Protein AF-A0A0D6LP36-F1 (afdb_monomer_lite)

Organism: NCBI:txid53326

InterPro domains:
  IPR001534 Transthyretin-like [PF01060] (9-62)
  IPR001534 Transthyretin-like [PTHR21700] (2-53)
  IPR038479 Transthyretin-like superfamily [G3DSA:2.60.40.3330] (2-68)

Sequence (97 aa):
MRQQAVAVTGRLMCGNRPAAGVKVKLWDEDDGPDPDDVLDEGFTDENGAFHLKPGQRKVKFYIPDSYISSGGIARRVFDIGVLNLETIFPKEERDLL

Secondary structure (DSSP, 8-state):
-------EEEE-EETTEE-TT-EEEEE----SSS---EEEEEE--TTSEEEE--SEEE---PPPGGG--SSSS-SS--------TTSPPTT-EEE--

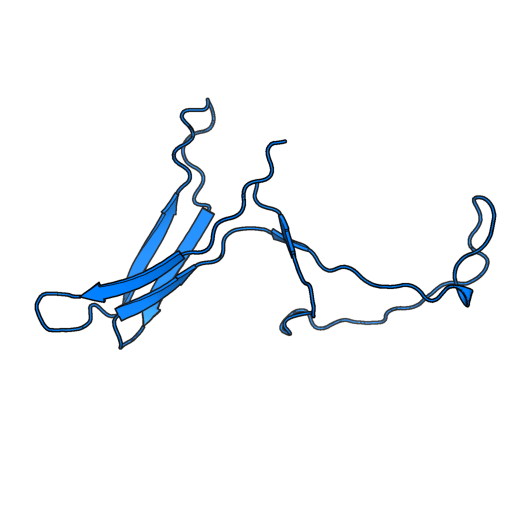pLDDT: mean 83.19, std 13.58, range [43.84, 97.56]

Structure (mmCIF, N/CA/C/O backbone):
data_AF-A0A0D6LP36-F1
#
_entry.id   AF-A0A0D6LP36-F1
#
loop_
_atom_site.group_PDB
_atom_site.id
_atom_site.type_symbol
_atom_site.label_atom_id
_atom_site.label_alt_id
_atom_site.label_comp_id
_atom_site.label_asym_id
_atom_site.label_entity_id
_atom_site.label_seq_id
_atom_site.pdbx_PDB_ins_code
_atom_site.Cartn_x
_atom_site.Cartn_y
_atom_site.Cartn_z
_atom_site.occupancy
_atom_site.B_iso_or_equiv
_atom_site.auth_seq_id
_atom_site.auth_comp_id
_atom_site.auth_asym_id
_atom_site.auth_atom_id
_atom_site.pdbx_PDB_model_num
ATOM 1 N N . MET A 1 1 ? 14.082 13.035 -0.014 1.00 43.84 1 MET A N 1
ATOM 2 C CA . MET A 1 1 ? 12.866 12.294 0.375 1.00 43.84 1 MET A CA 1
ATOM 3 C C . MET A 1 1 ? 13.283 11.178 1.310 1.00 43.84 1 MET A C 1
ATOM 5 O O . MET A 1 1 ? 14.202 10.437 0.968 1.00 43.84 1 MET A O 1
ATOM 9 N N . ARG A 1 2 ? 12.693 11.131 2.504 1.00 51.75 2 ARG A N 1
ATOM 10 C CA . ARG A 1 2 ? 12.936 10.114 3.531 1.00 51.75 2 ARG A CA 1
ATOM 11 C C . ARG A 1 2 ? 11.935 8.990 3.268 1.00 51.75 2 ARG A C 1
ATOM 13 O O . ARG A 1 2 ? 10.747 9.211 3.394 1.00 51.75 2 ARG A O 1
ATOM 20 N N . GLN A 1 3 ? 12.405 7.826 2.832 1.00 50.91 3 GLN A N 1
ATOM 21 C CA . GLN A 1 3 ? 11.528 6.670 2.627 1.00 50.91 3 GLN A CA 1
ATOM 22 C C . GLN A 1 3 ? 11.175 6.083 3.996 1.00 50.91 3 GLN A C 1
ATOM 24 O O . GLN A 1 3 ? 12.079 5.669 4.725 1.00 50.91 3 GLN A O 1
ATOM 29 N N . GLN A 1 4 ? 9.892 6.064 4.353 1.00 54.78 4 GLN A N 1
ATOM 30 C CA . GLN A 1 4 ? 9.396 5.403 5.565 1.00 54.78 4 GLN A CA 1
ATOM 31 C C . GLN A 1 4 ? 8.672 4.097 5.182 1.00 54.78 4 GLN A C 1
ATOM 33 O O . GLN A 1 4 ? 8.356 3.900 4.017 1.00 54.78 4 GLN A O 1
ATOM 38 N N . ALA A 1 5 ? 8.506 3.143 6.104 1.00 60.72 5 ALA A N 1
ATOM 39 C CA . ALA A 1 5 ? 7.850 1.842 5.878 1.00 60.72 5 ALA A CA 1
ATOM 40 C C . ALA A 1 5 ? 7.169 1.355 7.156 1.00 60.72 5 ALA A C 1
ATOM 42 O O . ALA A 1 5 ? 7.861 0.992 8.104 1.00 60.72 5 ALA A O 1
ATOM 43 N N . VAL A 1 6 ? 5.828 1.324 7.186 1.00 71.12 6 VAL A N 1
ATOM 44 C CA . VAL A 1 6 ? 5.057 0.889 8.365 1.00 71.12 6 VAL A CA 1
ATOM 45 C C . VAL A 1 6 ? 3.923 -0.049 7.949 1.00 71.12 6 VAL A C 1
ATOM 47 O O . VAL A 1 6 ? 3.283 0.140 6.919 1.00 71.12 6 VAL A O 1
ATOM 50 N N . ALA A 1 7 ? 3.672 -1.080 8.750 1.00 79.50 7 ALA A N 1
ATOM 51 C CA . ALA A 1 7 ? 2.470 -1.902 8.677 1.00 79.50 7 ALA A CA 1
ATOM 52 C C . ALA A 1 7 ? 1.966 -2.125 10.101 1.00 79.50 7 ALA A C 1
ATOM 54 O O . ALA A 1 7 ? 2.760 -2.437 10.990 1.00 79.50 7 ALA A O 1
ATOM 55 N N . VAL A 1 8 ? 0.659 -1.977 10.315 1.00 87.44 8 VAL A N 1
ATOM 56 C CA . VAL A 1 8 ? 0.057 -2.107 11.645 1.00 87.44 8 VAL A CA 1
ATOM 57 C C . VAL A 1 8 ? -1.067 -3.124 11.591 1.00 87.44 8 VAL A C 1
ATOM 59 O O . VAL A 1 8 ? -1.998 -3.010 10.794 1.00 87.44 8 VAL A O 1
ATOM 62 N N . THR A 1 9 ? -0.981 -4.115 12.470 1.00 92.12 9 THR A N 1
ATOM 63 C CA . THR A 1 9 ? -2.079 -5.029 12.760 1.00 92.12 9 THR A CA 1
ATOM 64 C C . THR A 1 9 ? -2.382 -4.989 14.245 1.00 92.12 9 THR A C 1
ATOM 66 O O . THR A 1 9 ? -1.494 -4.779 15.074 1.00 92.12 9 THR A O 1
ATOM 69 N N . GLY A 1 10 ? -3.643 -5.178 14.590 1.00 93.94 10 GLY A N 1
ATOM 70 C CA . GLY A 1 10 ? -4.072 -5.215 15.973 1.00 93.94 10 GLY A CA 1
ATOM 71 C C . GLY A 1 10 ? -5.498 -5.705 16.086 1.00 93.94 10 GLY A C 1
ATOM 72 O O . GLY A 1 10 ? -6.156 -5.998 15.089 1.00 93.94 10 GLY A O 1
ATOM 73 N N . ARG A 1 11 ? -5.966 -5.790 17.327 1.00 95.88 11 ARG A N 1
ATOM 74 C CA . ARG A 1 11 ? -7.331 -6.176 17.659 1.00 95.88 11 ARG A CA 1
ATOM 75 C C . ARG A 1 11 ? -7.887 -5.207 18.689 1.00 95.88 11 ARG A C 1
ATOM 77 O O . ARG A 1 11 ? -7.317 -5.079 19.770 1.00 95.88 11 ARG A O 1
ATOM 84 N N . LEU A 1 12 ? -8.989 -4.540 18.369 1.00 95.75 12 LEU A N 1
ATOM 85 C CA . LEU A 1 12 ? -9.692 -3.662 19.295 1.00 95.75 12 LEU A CA 1
ATOM 86 C C . LEU A 1 12 ? -10.764 -4.444 20.055 1.00 95.75 12 LEU A C 1
ATOM 88 O O . LEU A 1 12 ? -11.524 -5.225 19.481 1.00 95.75 12 LEU A O 1
ATOM 92 N N . MET A 1 13 ? -10.822 -4.213 21.364 1.00 97.12 13 MET A N 1
ATOM 93 C CA . MET A 1 13 ? -11.761 -4.851 22.283 1.00 97.12 13 MET A CA 1
ATOM 94 C C . MET A 1 13 ? -12.554 -3.778 23.035 1.00 97.12 13 MET A C 1
ATOM 96 O O . MET A 1 13 ? -12.007 -2.748 23.422 1.00 97.12 13 MET A O 1
ATOM 100 N N . CYS A 1 14 ? -13.836 -4.035 23.277 1.00 95.69 14 CYS A N 1
ATOM 101 C CA . CYS A 1 14 ? -14.702 -3.265 24.162 1.00 95.69 14 CYS A CA 1
ATOM 102 C C . CYS A 1 14 ? -15.084 -4.159 25.351 1.00 95.69 14 CYS A C 1
ATOM 104 O O . CYS A 1 14 ? -15.962 -5.025 25.257 1.00 95.69 14 CYS A O 1
ATOM 106 N N . GLY A 1 15 ? -14.355 -4.015 26.461 1.00 95.06 15 GLY A N 1
ATOM 107 C CA . GLY A 1 15 ? -14.401 -4.982 27.559 1.00 95.06 15 GLY A CA 1
ATOM 108 C C . GLY A 1 15 ? -13.999 -6.378 27.071 1.00 95.06 15 GLY A C 1
ATOM 109 O O . GLY A 1 15 ? -12.955 -6.546 26.448 1.00 95.06 15 GLY A O 1
ATOM 110 N N . ASN A 1 16 ? -14.860 -7.372 27.301 1.00 95.31 16 ASN A N 1
ATOM 111 C CA . ASN A 1 16 ? -14.618 -8.760 26.885 1.00 95.31 16 ASN A CA 1
ATOM 112 C C . ASN A 1 16 ? -15.147 -9.096 25.478 1.00 95.31 16 ASN 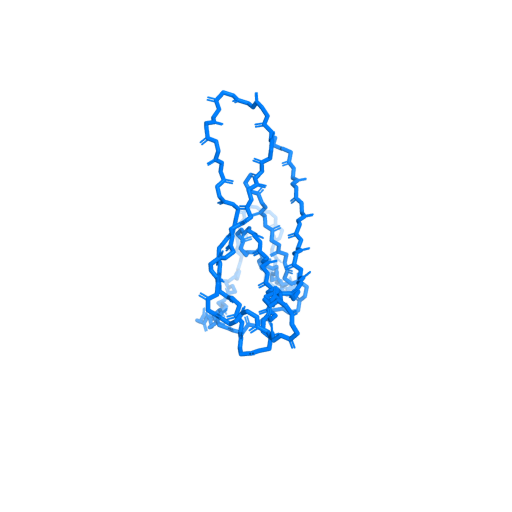A C 1
ATOM 114 O O . ASN A 1 16 ? -15.172 -10.267 25.105 1.00 95.31 16 ASN A O 1
ATOM 118 N N . ARG A 1 17 ? -15.611 -8.109 24.700 1.00 96.38 17 ARG A N 1
ATOM 119 C CA . ARG A 1 17 ? -16.136 -8.327 23.343 1.00 96.38 17 ARG A CA 1
ATOM 120 C C . ARG A 1 17 ? -15.252 -7.648 22.300 1.00 96.38 17 ARG A C 1
ATOM 122 O O . ARG A 1 17 ? -14.756 -6.556 22.568 1.00 96.38 17 ARG A O 1
ATOM 129 N N . PRO A 1 18 ? -15.075 -8.240 21.112 1.00 97.56 18 PRO A N 1
ATOM 130 C CA . PRO A 1 18 ? -14.436 -7.551 20.002 1.00 97.56 18 PRO A CA 1
ATOM 131 C C . PRO A 1 18 ? -15.158 -6.262 19.622 1.00 97.56 18 PRO A C 1
ATOM 133 O O . PRO A 1 18 ? -16.387 -6.231 19.551 1.00 97.56 18 PRO A O 1
ATOM 136 N N . ALA A 1 19 ? -14.394 -5.201 19.379 1.00 97.06 19 ALA A N 1
ATOM 137 C CA . ALA A 1 19 ? -14.930 -3.934 18.911 1.00 97.06 19 ALA A CA 1
ATOM 138 C C . ALA A 1 19 ? -14.939 -3.935 17.380 1.00 97.06 19 ALA A C 1
ATOM 140 O O . ALA A 1 19 ? -13.969 -3.522 16.747 1.00 97.06 19 ALA A O 1
ATOM 141 N N . ALA A 1 20 ? -16.021 -4.449 16.799 1.00 96.38 20 ALA A N 1
ATOM 142 C CA . ALA A 1 20 ? -16.220 -4.507 15.354 1.00 96.38 20 ALA A CA 1
ATOM 143 C C . ALA A 1 20 ? -16.691 -3.161 14.782 1.00 96.38 20 ALA A C 1
ATOM 145 O O . ALA A 1 20 ? -17.422 -2.423 15.446 1.00 96.38 20 ALA A O 1
ATOM 146 N N . GLY A 1 21 ? -16.298 -2.853 13.543 1.00 93.19 21 GLY A N 1
ATOM 147 C CA . GLY A 1 21 ? -16.733 -1.647 12.831 1.00 93.19 21 GLY A CA 1
ATOM 148 C C . GLY A 1 21 ? -16.141 -0.338 13.364 1.00 93.19 21 GLY A C 1
ATOM 149 O O . GLY A 1 21 ? -16.664 0.738 13.075 1.00 93.19 21 GLY A O 1
ATOM 150 N N . VAL A 1 22 ? -15.058 -0.402 14.139 1.00 96.00 22 VAL A N 1
ATOM 151 C CA . VAL A 1 22 ? -14.354 0.784 14.642 1.00 96.00 22 VAL A CA 1
ATOM 152 C C . VAL A 1 22 ? -13.436 1.321 13.552 1.00 96.00 22 VAL A C 1
ATOM 154 O O . VAL A 1 22 ? -12.637 0.567 13.000 1.00 96.00 22 VAL A O 1
ATOM 157 N N . LYS A 1 23 ? -13.523 2.626 13.259 1.00 93.75 23 LYS A N 1
ATOM 158 C CA . LYS A 1 23 ? -12.620 3.292 12.312 1.00 93.75 23 LYS A CA 1
ATOM 159 C C . LYS A 1 23 ? -11.225 3.439 12.926 1.00 93.75 23 LYS A C 1
ATOM 161 O O . LYS A 1 23 ? -11.079 4.046 13.984 1.00 93.75 23 LYS A O 1
ATOM 166 N N . VAL A 1 24 ? -10.212 2.926 12.237 1.00 93.12 24 VAL A N 1
ATOM 167 C CA . VAL A 1 24 ? -8.792 3.049 12.582 1.00 93.12 24 VAL A CA 1
ATOM 168 C C . VAL A 1 24 ? -8.117 3.907 11.519 1.00 93.12 24 VAL A C 1
ATOM 170 O O . VAL A 1 24 ? -8.322 3.687 10.328 1.00 93.12 24 VAL A O 1
ATOM 173 N N . LYS A 1 25 ? -7.327 4.889 11.951 1.00 88.81 25 LYS A N 1
ATOM 174 C CA . LYS A 1 25 ? -6.504 5.734 11.084 1.00 88.81 25 LYS A CA 1
ATOM 175 C C . LYS A 1 25 ? -5.060 5.671 11.553 1.00 88.81 25 LYS A C 1
ATOM 177 O O . LYS A 1 25 ? -4.814 5.748 12.756 1.00 88.81 25 LYS A O 1
ATOM 182 N N . LEU A 1 26 ? -4.141 5.540 10.610 1.00 85.19 26 LEU A N 1
ATOM 183 C CA . LEU A 1 26 ? -2.710 5.638 10.841 1.00 85.19 26 LEU A CA 1
ATOM 184 C C . LEU A 1 26 ? -2.253 7.046 10.458 1.00 85.19 26 LEU A C 1
ATOM 186 O O . LEU A 1 26 ? -2.589 7.516 9.374 1.00 85.19 26 LEU A O 1
ATOM 190 N N . TRP A 1 27 ? -1.513 7.695 11.348 1.00 81.81 27 TRP A N 1
ATOM 191 C CA . TRP A 1 27 ? -1.015 9.061 11.189 1.00 81.81 27 TRP A CA 1
ATOM 192 C C . TRP A 1 27 ? 0.506 9.050 11.321 1.00 81.81 27 TRP A C 1
ATOM 194 O O . TRP A 1 27 ? 1.029 8.261 12.115 1.00 81.81 27 TRP A O 1
ATOM 204 N N . ASP A 1 28 ? 1.191 9.884 10.541 1.00 74.81 28 ASP A N 1
ATOM 205 C CA . ASP A 1 28 ? 2.592 10.231 10.795 1.00 74.81 28 ASP A CA 1
ATOM 206 C C . ASP A 1 28 ? 2.650 11.351 11.850 1.00 74.81 28 ASP A C 1
ATOM 208 O O . ASP A 1 28 ? 1.808 12.245 11.837 1.00 74.81 28 ASP A O 1
ATOM 212 N N . GLU A 1 29 ? 3.598 11.276 12.786 1.00 69.38 29 GLU A N 1
ATOM 213 C CA . GLU A 1 29 ? 3.766 12.237 13.895 1.00 69.38 29 GLU A CA 1
ATOM 214 C C . GLU A 1 29 ? 4.864 13.280 13.588 1.00 69.38 29 GLU A C 1
ATOM 216 O O . GLU A 1 29 ? 5.243 14.053 14.461 1.00 69.38 29 GLU A O 1
ATOM 221 N N . ASP A 1 30 ? 5.429 13.304 12.372 1.00 66.00 30 ASP A N 1
ATOM 222 C CA . ASP A 1 30 ? 6.478 14.265 12.003 1.00 66.00 30 ASP A CA 1
ATOM 223 C C . ASP A 1 30 ? 5.967 15.733 12.153 1.00 66.00 30 ASP A C 1
ATOM 225 O O . ASP A 1 30 ? 5.106 16.188 11.404 1.00 66.00 30 ASP A O 1
ATOM 229 N N . ASP A 1 31 ? 6.551 16.501 13.092 1.00 57.16 31 ASP A N 1
ATOM 230 C CA . ASP A 1 31 ? 6.253 17.920 13.426 1.00 57.16 31 ASP A CA 1
ATOM 231 C C . ASP A 1 31 ? 6.658 18.943 12.317 1.00 57.16 31 ASP A C 1
ATOM 233 O O . ASP A 1 31 ? 7.169 20.039 12.586 1.00 57.16 31 ASP A O 1
ATOM 237 N N . GLY A 1 32 ? 6.528 18.576 11.040 1.00 62.66 32 GLY A N 1
ATOM 238 C CA . GLY A 1 32 ? 6.865 19.410 9.883 1.00 62.66 32 GLY A CA 1
ATOM 239 C C . GLY A 1 32 ? 5.841 20.524 9.590 1.00 62.66 32 GLY A C 1
ATOM 240 O O . GLY A 1 32 ? 4.780 20.588 10.200 1.00 62.66 32 GLY A O 1
ATOM 241 N N . PRO A 1 33 ? 6.130 21.438 8.640 1.00 57.06 33 PRO A N 1
ATOM 242 C CA . PRO A 1 33 ? 5.213 22.521 8.261 1.00 57.06 33 PRO A CA 1
ATOM 243 C C . PRO A 1 33 ? 3.961 22.056 7.493 1.00 57.06 33 PRO A C 1
ATOM 245 O O . PRO A 1 33 ? 3.081 22.885 7.249 1.00 57.06 33 PRO A O 1
ATOM 248 N N . ASP A 1 34 ? 3.890 20.780 7.100 1.00 57.12 34 ASP A N 1
ATOM 249 C CA . ASP A 1 34 ? 2.706 20.169 6.495 1.00 57.12 34 ASP A CA 1
ATOM 250 C C . ASP A 1 34 ? 1.820 19.560 7.600 1.00 57.12 34 ASP A C 1
ATOM 252 O O . ASP A 1 34 ? 2.298 18.733 8.374 1.00 57.12 34 ASP A O 1
ATOM 256 N N . PRO A 1 35 ? 0.548 19.979 7.722 1.00 51.91 35 PRO A N 1
ATOM 257 C CA . PRO A 1 35 ? -0.350 19.473 8.748 1.00 51.91 35 PRO A CA 1
ATOM 258 C C . PRO A 1 35 ? -0.855 18.064 8.397 1.00 51.91 35 PRO A C 1
ATOM 260 O O . PRO A 1 35 ? -1.667 17.906 7.490 1.00 51.91 35 PRO A O 1
ATOM 263 N N . ASP A 1 36 ? -0.414 17.085 9.185 1.00 56.53 36 ASP A N 1
ATOM 264 C CA . ASP A 1 36 ? -1.024 15.773 9.436 1.00 56.53 36 ASP A CA 1
ATOM 265 C C . ASP A 1 36 ? -1.427 14.926 8.202 1.00 56.53 36 ASP A C 1
ATOM 267 O O . ASP A 1 36 ? -2.588 14.915 7.774 1.00 56.53 36 ASP A O 1
ATOM 271 N N . ASP A 1 37 ? -0.507 14.090 7.707 1.00 70.19 37 ASP A N 1
ATOM 272 C CA . ASP A 1 37 ? -0.793 13.115 6.647 1.00 70.19 37 ASP A CA 1
ATOM 273 C C . ASP A 1 37 ? -1.380 11.807 7.215 1.00 70.19 37 ASP A C 1
ATOM 275 O O . ASP A 1 37 ? -0.708 10.997 7.864 1.00 70.19 37 ASP A O 1
ATOM 279 N N . VAL A 1 38 ? -2.666 11.556 6.942 1.00 73.62 38 VAL A N 1
ATOM 280 C CA . VAL A 1 38 ? -3.258 10.221 7.137 1.00 73.62 38 VAL A CA 1
ATOM 281 C C . VAL A 1 38 ? -2.551 9.240 6.203 1.00 73.62 38 VAL A C 1
ATOM 283 O O . VAL A 1 38 ? -2.698 9.313 4.985 1.00 73.62 38 VAL A O 1
ATOM 286 N N . LEU A 1 39 ? -1.838 8.278 6.783 1.00 76.94 39 LEU A N 1
ATOM 287 C CA . LEU A 1 39 ? -1.072 7.271 6.056 1.00 76.94 39 LEU A CA 1
ATOM 288 C C . LEU A 1 39 ? -1.968 6.152 5.496 1.00 76.94 39 LEU A C 1
ATOM 290 O O . LEU A 1 39 ? -1.758 5.683 4.377 1.00 76.94 39 LEU A O 1
ATOM 294 N N . ASP A 1 40 ? -2.946 5.693 6.283 1.00 83.25 40 ASP A N 1
ATOM 295 C CA . ASP A 1 40 ? -3.933 4.676 5.888 1.00 83.25 40 ASP A CA 1
ATOM 296 C C . ASP A 1 40 ? -5.161 4.731 6.812 1.00 83.25 40 ASP A C 1
ATOM 298 O O . ASP A 1 40 ? -5.072 5.169 7.964 1.00 83.25 40 ASP A O 1
ATOM 302 N N . GLU A 1 41 ? -6.310 4.248 6.345 1.00 87.19 41 GLU A N 1
ATOM 303 C CA . GLU A 1 41 ? -7.513 4.110 7.164 1.00 87.19 41 GLU A CA 1
ATOM 304 C C . GLU A 1 41 ? -8.299 2.838 6.846 1.00 87.19 41 GLU A C 1
ATOM 306 O O . GLU A 1 41 ? -8.334 2.350 5.721 1.00 87.19 41 GLU A O 1
ATOM 311 N N . GLY A 1 42 ? -8.983 2.302 7.851 1.00 89.38 42 GLY A N 1
ATOM 312 C CA . GLY A 1 42 ? -9.827 1.126 7.687 1.00 89.38 42 GLY A CA 1
ATOM 313 C C . GLY A 1 42 ? -10.749 0.912 8.873 1.00 89.38 42 GLY A C 1
ATOM 314 O O . GLY A 1 42 ? -10.849 1.752 9.767 1.00 89.38 42 GLY A O 1
ATOM 315 N N . PHE A 1 43 ? -11.440 -0.222 8.876 1.00 94.31 43 PHE A N 1
ATOM 316 C CA . PHE A 1 43 ? -12.350 -0.607 9.947 1.00 94.31 43 PHE A CA 1
ATOM 317 C C . PHE A 1 43 ? -11.949 -1.959 10.515 1.00 94.31 43 PHE A C 1
ATOM 319 O O . PHE A 1 43 ? -11.443 -2.818 9.791 1.00 94.31 43 PHE A O 1
ATOM 326 N N . THR A 1 44 ? -12.188 -2.150 11.807 1.00 95.12 44 THR A N 1
ATOM 327 C CA . THR A 1 44 ? -12.039 -3.462 12.430 1.00 95.12 44 THR A CA 1
ATOM 328 C C . THR A 1 44 ? -13.104 -4.443 11.943 1.00 95.12 44 THR A C 1
ATOM 330 O O . THR A 1 44 ? -14.270 -4.077 11.765 1.00 95.12 44 THR A O 1
ATOM 333 N N . ASP A 1 45 ? -12.713 -5.702 11.761 1.00 95.19 45 ASP A N 1
ATOM 334 C CA . ASP A 1 45 ? -13.617 -6.797 11.403 1.00 95.19 45 ASP A CA 1
ATOM 335 C C . ASP A 1 45 ? -14.499 -7.252 12.588 1.00 95.19 45 ASP A C 1
ATOM 337 O O . ASP A 1 45 ? -14.468 -6.681 13.680 1.00 95.19 45 ASP A O 1
ATOM 341 N N . GLU A 1 46 ? -15.297 -8.305 12.394 1.00 96.75 46 GLU A N 1
ATOM 342 C CA . GLU A 1 46 ? -16.147 -8.910 13.436 1.00 96.75 46 GLU A CA 1
ATOM 343 C C . GLU A 1 46 ? -15.368 -9.433 14.655 1.00 96.75 46 GLU A C 1
ATOM 345 O O . GLU A 1 46 ? -15.890 -9.489 15.771 1.00 96.75 46 GLU A O 1
ATOM 350 N N . ASN A 1 47 ? -14.091 -9.763 14.464 1.00 96.25 47 ASN A N 1
ATOM 351 C CA . ASN A 1 47 ? -13.173 -10.153 15.520 1.00 96.25 47 ASN A CA 1
ATOM 352 C C . ASN A 1 47 ? -12.449 -8.950 16.124 1.00 96.25 47 ASN A C 1
ATOM 354 O O . ASN A 1 47 ? -11.637 -9.146 17.028 1.00 96.25 47 ASN A O 1
ATOM 358 N N . GLY A 1 48 ? -12.760 -7.721 15.714 1.00 94.50 48 GLY A N 1
ATOM 359 C CA . GLY A 1 48 ? -12.086 -6.507 16.154 1.00 94.50 48 GLY A CA 1
ATOM 360 C C . GLY A 1 48 ? -10.703 -6.331 15.524 1.00 94.50 48 GLY A C 1
ATOM 361 O O . GLY A 1 48 ? -9.982 -5.419 15.920 1.00 94.50 48 GLY A O 1
ATOM 362 N N . ALA A 1 49 ? -10.299 -7.198 14.594 1.00 95.50 49 ALA A N 1
ATOM 363 C CA . ALA A 1 49 ? -8.981 -7.176 13.985 1.00 95.50 49 ALA A CA 1
ATOM 364 C C . ALA A 1 49 ? -8.903 -6.141 12.859 1.00 95.50 49 ALA A C 1
ATOM 366 O O . ALA A 1 49 ? -9.870 -5.912 12.136 1.00 95.50 49 ALA A O 1
ATOM 367 N N . PHE A 1 50 ? -7.740 -5.517 12.704 1.00 93.44 50 PHE A N 1
ATOM 368 C CA . PHE A 1 50 ? -7.448 -4.614 11.597 1.00 93.44 50 PHE A CA 1
ATOM 369 C C . PHE A 1 50 ? -6.049 -4.872 11.043 1.00 93.44 50 PHE A C 1
ATOM 371 O O . PHE A 1 50 ? -5.166 -5.400 11.727 1.00 93.44 50 PHE A O 1
ATOM 378 N N . HIS A 1 51 ? -5.854 -4.489 9.784 1.00 89.31 51 HIS A N 1
ATOM 379 C CA . HIS A 1 51 ? -4.581 -4.607 9.089 1.00 89.31 51 HIS A CA 1
ATOM 380 C C . HIS A 1 51 ? -4.439 -3.450 8.100 1.00 89.31 51 HIS A C 1
ATOM 382 O O . HIS A 1 51 ? -5.080 -3.452 7.052 1.00 89.31 51 HIS A O 1
ATOM 388 N N . LEU A 1 52 ? -3.608 -2.470 8.447 1.00 84.94 52 LEU A N 1
ATOM 389 C CA . LEU A 1 52 ? -3.346 -1.283 7.635 1.00 84.94 52 LEU A CA 1
ATOM 390 C C . LEU A 1 52 ? -1.925 -1.338 7.071 1.00 84.94 52 LEU A C 1
ATOM 392 O O . LEU A 1 52 ? -0.968 -1.720 7.755 1.00 84.94 52 LEU A O 1
ATOM 396 N N . LYS A 1 53 ? -1.799 -0.988 5.794 1.00 81.81 53 LYS A N 1
ATOM 397 C CA . LYS A 1 53 ? -0.542 -0.930 5.050 1.00 81.81 53 LYS A CA 1
ATOM 398 C C . LYS A 1 53 ? -0.545 0.384 4.259 1.00 81.81 53 LYS A C 1
ATOM 400 O O . LYS A 1 53 ? -1.011 0.392 3.122 1.00 81.81 53 LYS A O 1
ATOM 405 N N . PRO A 1 54 ? -0.012 1.477 4.801 1.00 72.50 54 PRO A N 1
ATOM 406 C CA . PRO A 1 54 ? 0.114 2.721 4.048 1.00 72.50 54 PRO A CA 1
ATOM 407 C C . PRO A 1 54 ? 1.057 2.593 2.828 1.00 72.50 54 PRO A C 1
ATOM 409 O O . PRO A 1 54 ? 1.879 1.670 2.753 1.00 72.50 54 PRO A O 1
ATOM 412 N N . GLY A 1 55 ? 0.943 3.529 1.875 1.00 72.56 55 GLY A N 1
ATOM 413 C CA . GLY A 1 55 ? 1.891 3.732 0.763 1.00 72.56 55 GLY A CA 1
ATOM 414 C C . GLY A 1 55 ? 1.395 3.368 -0.649 1.00 72.56 55 GLY A C 1
ATOM 415 O O . GLY A 1 55 ? 0.502 2.538 -0.836 1.00 72.56 55 GLY A O 1
ATOM 416 N N . GLN A 1 56 ? 2.011 3.973 -1.671 1.00 76.00 56 GLN A N 1
ATOM 417 C CA . GLN A 1 56 ? 1.780 3.692 -3.092 1.00 76.00 56 GLN A CA 1
ATOM 418 C C . GLN A 1 56 ? 2.385 2.342 -3.489 1.00 76.00 56 GLN A C 1
ATOM 420 O O . GLN A 1 56 ? 3.538 2.063 -3.185 1.00 76.00 56 GLN A O 1
ATOM 425 N N . ARG A 1 57 ? 1.638 1.493 -4.203 1.00 80.44 57 ARG A N 1
ATOM 426 C CA . ARG A 1 57 ? 2.129 0.182 -4.665 1.00 80.44 57 ARG A CA 1
ATOM 427 C C . ARG A 1 57 ? 3.213 0.339 -5.736 1.00 80.44 57 ARG A C 1
ATOM 429 O O . ARG A 1 57 ? 3.010 1.037 -6.725 1.00 80.44 57 ARG A O 1
ATOM 436 N N . LYS A 1 58 ? 4.334 -0.362 -5.567 1.00 82.75 58 LYS A N 1
ATOM 437 C CA . LYS A 1 58 ? 5.483 -0.366 -6.477 1.00 82.75 58 LYS A CA 1
ATOM 438 C C . LYS A 1 58 ? 5.751 -1.779 -6.981 1.00 82.75 58 LYS A C 1
ATOM 440 O O . LYS A 1 58 ? 6.208 -2.651 -6.242 1.00 82.75 58 LYS A O 1
ATOM 445 N N . VAL A 1 59 ? 5.501 -1.995 -8.269 1.00 87.62 59 VAL A N 1
ATOM 446 C CA . VAL A 1 59 ? 5.678 -3.295 -8.929 1.00 87.62 59 VAL A CA 1
ATOM 447 C C . VAL A 1 59 ? 6.931 -3.264 -9.803 1.00 87.62 59 VAL A C 1
ATOM 449 O O . VAL A 1 59 ? 7.140 -2.323 -10.567 1.00 87.62 59 VAL A O 1
ATOM 452 N N . LYS A 1 60 ? 7.781 -4.292 -9.695 1.00 87.81 60 LYS A N 1
ATOM 453 C CA . LYS A 1 60 ? 8.988 -4.459 -10.520 1.00 87.81 60 LYS A CA 1
ATOM 454 C C . LYS A 1 60 ? 8.764 -5.566 -11.545 1.00 87.81 60 LYS A C 1
ATOM 456 O O . LYS A 1 60 ? 8.478 -6.702 -11.173 1.00 87.81 60 LYS A O 1
ATOM 461 N N . PHE A 1 61 ? 8.949 -5.245 -12.823 1.00 89.69 61 PHE A N 1
ATOM 462 C CA . PHE A 1 61 ? 8.873 -6.208 -13.923 1.00 89.69 61 PHE A CA 1
ATOM 463 C C . PHE A 1 61 ? 10.274 -6.511 -14.453 1.00 89.69 61 PHE A C 1
ATOM 465 O O . PHE A 1 61 ? 11.061 -5.598 -14.698 1.00 89.69 61 PHE A O 1
ATOM 472 N N . TYR A 1 62 ? 10.582 -7.794 -14.642 1.00 89.69 62 TYR A N 1
ATOM 473 C CA . TYR A 1 62 ? 11.810 -8.218 -15.311 1.00 89.69 62 TYR A CA 1
ATOM 474 C C . TYR A 1 62 ? 11.556 -8.293 -16.811 1.00 89.69 62 TYR A C 1
ATOM 476 O O . TYR A 1 62 ? 10.673 -9.022 -17.261 1.00 89.69 62 TYR A O 1
ATOM 484 N N . ILE A 1 63 ? 12.341 -7.542 -17.575 1.00 92.94 63 ILE A N 1
ATOM 485 C CA . ILE A 1 63 ? 12.300 -7.574 -19.034 1.00 92.94 63 ILE A CA 1
ATOM 486 C C . ILE A 1 63 ? 13.336 -8.597 -19.515 1.00 92.94 63 ILE A C 1
ATOM 488 O O . ILE A 1 63 ? 14.479 -8.528 -19.062 1.00 92.94 63 ILE A O 1
ATOM 492 N N . PRO A 1 64 ? 12.985 -9.543 -20.406 1.00 94.88 64 PRO A N 1
ATOM 493 C CA . PRO A 1 64 ? 13.955 -10.503 -20.923 1.00 94.88 64 PRO A CA 1
ATOM 494 C C . PRO A 1 64 ? 15.085 -9.812 -21.692 1.00 94.88 64 PRO A C 1
ATOM 496 O O . PRO A 1 64 ? 14.820 -8.919 -22.500 1.00 94.88 64 PRO A O 1
ATOM 499 N N . ASP A 1 65 ? 16.319 -10.298 -21.532 1.00 93.94 65 ASP A N 1
ATOM 500 C CA . ASP A 1 65 ? 17.521 -9.732 -22.172 1.00 93.94 65 ASP A CA 1
ATOM 501 C C . ASP A 1 65 ? 17.401 -9.602 -23.694 1.00 93.94 65 ASP A C 1
ATOM 503 O O . ASP A 1 65 ? 17.980 -8.705 -24.302 1.00 93.94 65 ASP A O 1
ATOM 507 N N . SER A 1 66 ? 16.604 -10.459 -24.338 1.00 94.06 66 SER A N 1
ATOM 508 C CA . SER A 1 66 ? 16.340 -10.357 -25.770 1.00 94.06 66 SER A CA 1
ATOM 509 C C . SER A 1 66 ? 15.700 -9.011 -26.152 1.00 94.06 66 SER A C 1
ATOM 511 O O . SER A 1 66 ? 15.985 -8.479 -27.220 1.00 94.06 66 SER A O 1
ATOM 513 N N . TYR A 1 67 ? 14.893 -8.386 -25.306 1.00 95.12 67 TYR A N 1
ATOM 514 C CA . TYR A 1 67 ? 14.287 -7.087 -25.616 1.00 95.12 67 TYR A CA 1
ATOM 515 C C . TYR A 1 67 ? 15.213 -5.897 -25.325 1.00 95.12 67 TYR A C 1
ATOM 517 O O . TYR A 1 67 ? 14.898 -4.775 -25.717 1.00 95.12 67 TYR A O 1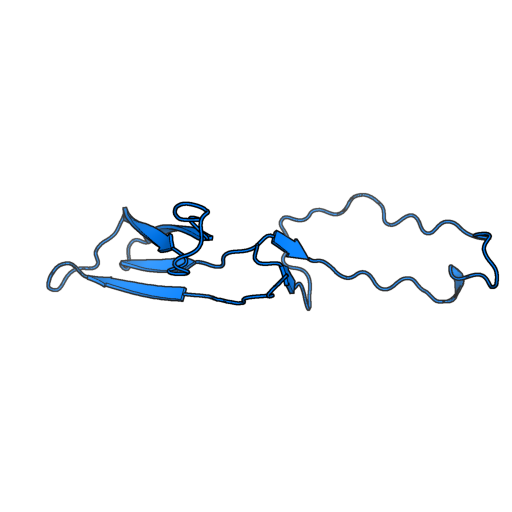
ATOM 525 N N . ILE A 1 68 ? 16.376 -6.131 -24.710 1.00 92.56 68 ILE A N 1
ATOM 526 C CA . ILE A 1 68 ? 17.357 -5.099 -24.375 1.00 92.56 68 ILE A CA 1
ATOM 527 C C . ILE A 1 68 ? 18.345 -4.938 -25.539 1.00 92.56 68 ILE A C 1
ATOM 529 O O . ILE A 1 68 ? 18.996 -5.891 -25.968 1.00 92.56 68 ILE A O 1
ATOM 533 N N . SER A 1 69 ? 18.470 -3.721 -26.073 1.00 92.50 69 SER A N 1
ATOM 534 C CA . SER A 1 69 ? 19.442 -3.378 -27.120 1.00 92.50 69 SER A CA 1
ATOM 535 C C . SER A 1 69 ? 20.518 -2.428 -26.607 1.00 92.50 69 SER A C 1
ATOM 537 O O . SER A 1 69 ? 20.264 -1.577 -25.761 1.00 92.50 69 SER A O 1
ATOM 539 N N . SER A 1 70 ? 21.736 -2.565 -27.134 1.00 89.31 70 SER A N 1
ATOM 540 C CA . SER A 1 70 ? 22.831 -1.643 -26.840 1.00 89.31 70 SER A CA 1
ATOM 541 C C . SER A 1 70 ? 22.628 -0.287 -27.532 1.00 89.31 70 SER A C 1
ATOM 543 O O . SER A 1 70 ? 22.185 -0.220 -28.682 1.00 89.31 70 SER A O 1
ATOM 545 N N . GLY A 1 71 ? 22.991 0.795 -26.836 1.00 87.81 71 GLY A N 1
ATOM 546 C CA . GLY A 1 71 ? 22.778 2.176 -27.287 1.00 87.81 71 GLY A CA 1
ATOM 547 C C . GLY A 1 71 ? 21.400 2.737 -26.908 1.00 87.81 71 GLY A C 1
ATOM 548 O O . GLY A 1 71 ? 20.615 2.084 -26.234 1.00 87.81 71 GLY A O 1
ATOM 549 N N . GLY A 1 72 ? 21.101 3.970 -27.327 1.00 89.31 72 GLY A N 1
ATOM 550 C CA . GLY A 1 72 ? 19.870 4.688 -26.949 1.00 89.31 72 GLY A CA 1
ATOM 551 C C . GLY A 1 72 ? 18.622 4.359 -27.778 1.00 89.31 72 GLY A C 1
ATOM 552 O O . GLY A 1 72 ? 17.633 5.078 -27.683 1.00 89.31 72 GLY A O 1
ATOM 553 N N . ILE A 1 73 ? 18.665 3.328 -28.63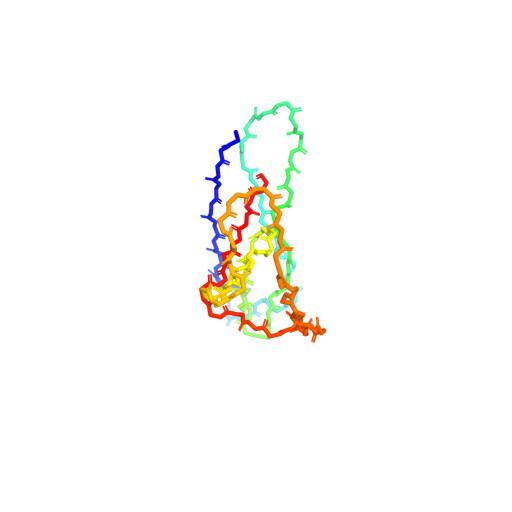0 1.00 91.06 73 ILE A N 1
ATOM 554 C CA . ILE A 1 73 ? 17.571 2.980 -29.550 1.00 91.06 73 ILE A CA 1
ATOM 555 C C . ILE A 1 73 ? 17.081 1.566 -29.239 1.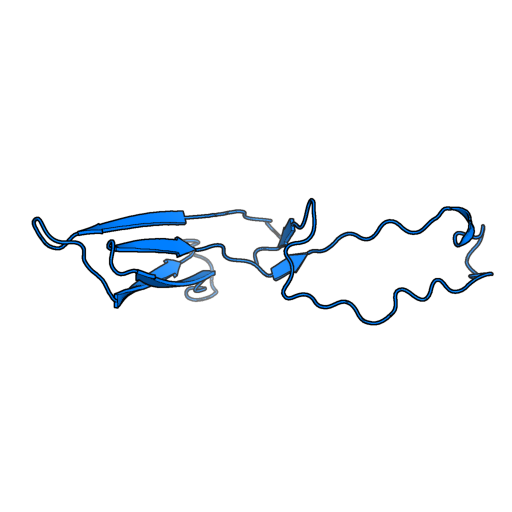00 91.06 73 ILE A C 1
ATOM 557 O O . ILE A 1 73 ? 17.862 0.612 -29.278 1.00 91.06 73 ILE A O 1
ATOM 561 N N . ALA A 1 74 ? 15.780 1.427 -28.980 1.00 92.38 74 ALA A N 1
ATOM 562 C CA . ALA A 1 74 ? 15.119 0.141 -28.778 1.00 92.38 74 ALA A CA 1
ATOM 563 C C . ALA A 1 74 ? 14.925 -0.593 -30.117 1.00 92.38 74 ALA A C 1
ATOM 565 O O . ALA A 1 74 ? 14.313 -0.059 -31.040 1.00 92.38 74 ALA A O 1
ATOM 566 N N . ARG A 1 75 ? 15.436 -1.828 -30.234 1.00 93.69 75 ARG A N 1
ATOM 567 C CA . ARG A 1 75 ? 15.287 -2.656 -31.455 1.00 93.69 75 ARG A CA 1
ATOM 568 C C . ARG A 1 75 ? 14.061 -3.565 -31.446 1.00 93.69 75 ARG A C 1
ATOM 570 O O . ARG A 1 75 ? 13.659 -4.058 -32.496 1.00 93.69 75 ARG A O 1
ATOM 577 N N . ARG A 1 76 ? 13.504 -3.834 -30.268 1.00 94.69 76 ARG A N 1
ATOM 578 C CA . ARG A 1 76 ? 12.316 -4.664 -30.063 1.00 94.69 76 ARG A CA 1
ATOM 579 C C . ARG A 1 76 ? 11.446 -4.013 -29.003 1.00 94.69 76 ARG A C 1
ATOM 581 O O . ARG A 1 76 ? 11.966 -3.449 -28.047 1.00 94.69 76 ARG A O 1
ATOM 588 N N . VAL A 1 77 ? 10.136 -4.115 -29.179 1.00 93.62 77 VAL A N 1
ATOM 589 C CA . VAL A 1 77 ? 9.157 -3.638 -28.201 1.00 93.62 77 VAL A CA 1
ATOM 590 C C . VAL A 1 77 ? 8.667 -4.841 -27.413 1.00 93.62 77 VAL A C 1
ATOM 592 O O . VAL A 1 77 ? 8.211 -5.816 -28.005 1.00 93.62 77 VAL A O 1
ATOM 595 N N . PHE A 1 78 ? 8.801 -4.782 -26.091 1.00 95.69 78 PHE A N 1
ATOM 596 C CA . PHE A 1 78 ? 8.199 -5.760 -25.195 1.00 95.69 78 PHE A CA 1
ATOM 597 C C . PHE A 1 78 ? 6.783 -5.299 -24.854 1.00 95.69 78 PHE A C 1
ATOM 599 O O . PHE A 1 78 ? 6.612 -4.335 -24.109 1.00 95.69 78 PHE A O 1
ATOM 606 N N . ASP A 1 79 ? 5.781 -5.961 -25.427 1.00 95.31 79 ASP A N 1
ATOM 607 C CA . ASP A 1 79 ? 4.382 -5.739 -25.068 1.00 95.31 79 ASP A CA 1
ATOM 608 C C . ASP A 1 79 ? 4.038 -6.580 -23.834 1.00 95.31 79 ASP A C 1
ATOM 610 O O . ASP A 1 79 ? 4.020 -7.811 -23.885 1.00 95.31 79 ASP A O 1
ATOM 614 N N . ILE A 1 80 ? 3.812 -5.904 -22.710 1.00 92.50 80 ILE A N 1
ATOM 615 C CA . ILE A 1 80 ? 3.460 -6.534 -21.433 1.00 92.50 80 ILE A CA 1
ATOM 616 C C . ILE A 1 80 ? 1.960 -6.866 -21.334 1.00 92.50 80 ILE A C 1
ATOM 618 O O . ILE A 1 80 ? 1.551 -7.609 -20.442 1.00 92.50 80 ILE A O 1
ATOM 622 N N . GLY A 1 81 ? 1.139 -6.340 -22.248 1.00 94.69 81 GLY A N 1
ATOM 623 C CA . GLY A 1 81 ? -0.310 -6.501 -22.253 1.00 94.69 81 GLY A CA 1
ATOM 624 C C . GLY A 1 81 ? -1.032 -5.718 -21.152 1.00 94.69 81 GLY A C 1
ATOM 625 O O . GLY A 1 81 ? -0.541 -4.720 -20.621 1.00 94.69 81 GLY A O 1
ATOM 626 N N . VAL A 1 82 ? -2.241 -6.179 -20.816 1.00 93.56 82 VAL A N 1
ATOM 627 C CA . VAL A 1 82 ? -3.083 -5.606 -19.755 1.00 93.56 82 VAL A CA 1
ATOM 628 C C . VAL A 1 82 ? -2.912 -6.428 -18.483 1.00 93.56 82 VAL A C 1
ATOM 630 O O . VAL A 1 82 ? -3.287 -7.599 -18.435 1.00 93.56 82 VAL A O 1
ATOM 633 N N . LEU A 1 83 ? -2.362 -5.806 -17.441 1.00 89.06 83 LEU A N 1
ATOM 634 C CA . LEU A 1 83 ? -2.156 -6.443 -16.144 1.00 89.06 83 LEU A CA 1
ATOM 635 C C . LEU A 1 83 ? -3.287 -6.078 -15.181 1.00 89.06 83 LEU A C 1
ATOM 637 O O . LEU A 1 83 ? -3.520 -4.901 -14.910 1.00 89.06 83 LEU A O 1
ATOM 641 N N . ASN A 1 84 ? -3.958 -7.086 -14.619 1.00 82.75 84 ASN A N 1
ATOM 642 C CA . ASN A 1 84 ? -4.883 -6.870 -13.509 1.00 82.75 84 ASN A CA 1
ATOM 643 C C . ASN A 1 84 ? -4.077 -6.676 -12.213 1.00 82.75 8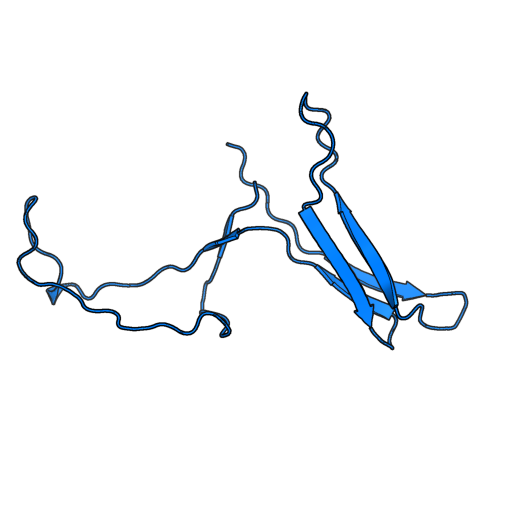4 ASN A C 1
ATOM 645 O O . ASN A 1 84 ? -3.417 -7.606 -11.752 1.00 82.75 84 ASN A O 1
ATOM 649 N N . LEU A 1 85 ? -4.136 -5.477 -11.626 1.00 82.81 85 LEU A N 1
ATOM 650 C CA . LEU A 1 85 ? -3.423 -5.149 -10.392 1.00 82.81 85 LEU A CA 1
ATOM 651 C C . LEU A 1 85 ? -4.156 -5.575 -9.112 1.00 82.81 85 LEU A C 1
ATOM 653 O O . LEU A 1 85 ? -3.605 -5.403 -8.034 1.00 82.81 85 LEU A O 1
ATOM 657 N N . GLU A 1 86 ? -5.352 -6.160 -9.178 1.00 73.00 86 GLU A N 1
ATOM 658 C CA . GLU A 1 86 ? -6.046 -6.712 -8.000 1.00 73.00 86 GLU A CA 1
ATOM 659 C C . GLU A 1 86 ? -5.272 -7.875 -7.360 1.00 73.00 86 GLU A C 1
ATOM 661 O O . GLU A 1 86 ? -5.385 -8.117 -6.158 1.00 73.00 86 GLU A O 1
ATOM 666 N N . THR A 1 87 ? -4.437 -8.569 -8.139 1.00 69.31 87 THR A N 1
ATOM 667 C CA . THR A 1 87 ? -3.529 -9.585 -7.604 1.00 69.31 87 THR A CA 1
ATOM 668 C C . THR A 1 87 ? -2.367 -8.957 -6.830 1.00 69.31 87 THR A C 1
ATOM 670 O O . THR A 1 87 ? -1.893 -7.858 -7.132 1.00 69.31 87 THR A O 1
ATOM 673 N N . ILE A 1 88 ? -1.857 -9.696 -5.845 1.00 73.69 88 ILE A N 1
ATOM 674 C CA . ILE A 1 88 ? -0.619 -9.359 -5.136 1.00 73.69 88 ILE A CA 1
ATOM 675 C C . ILE A 1 88 ? 0.556 -9.849 -5.986 1.00 73.69 88 ILE A C 1
ATOM 677 O O . ILE A 1 88 ? 0.630 -11.038 -6.308 1.00 73.69 88 ILE A O 1
ATOM 681 N N . PHE A 1 89 ? 1.476 -8.952 -6.351 1.00 83.75 89 PHE A N 1
ATOM 682 C CA . PHE A 1 89 ? 2.658 -9.333 -7.129 1.00 83.75 89 PHE A CA 1
ATOM 683 C C . PHE A 1 89 ? 3.780 -9.834 -6.206 1.00 83.75 89 PHE A C 1
ATOM 685 O O . PHE A 1 89 ? 4.033 -9.242 -5.152 1.00 83.75 89 PHE A O 1
ATOM 692 N N . PRO A 1 90 ? 4.499 -10.909 -6.578 1.00 78.94 90 PRO A N 1
ATOM 693 C CA . PRO A 1 90 ? 5.670 -11.349 -5.832 1.00 78.94 90 PRO A CA 1
ATOM 694 C C . PRO A 1 90 ? 6.707 -10.225 -5.731 1.00 78.94 90 PRO A C 1
ATOM 696 O O . PRO A 1 90 ? 7.089 -9.645 -6.745 1.00 78.94 90 PRO A O 1
ATOM 699 N N . LYS A 1 91 ? 7.197 -9.957 -4.514 1.00 80.12 91 LYS A N 1
ATOM 700 C CA . LYS A 1 91 ? 8.165 -8.880 -4.223 1.00 80.12 91 LYS A CA 1
ATOM 701 C C . LYS A 1 91 ? 7.662 -7.471 -4.575 1.00 80.12 91 LYS A C 1
ATOM 703 O O . LYS A 1 91 ? 8.466 -6.587 -4.859 1.00 80.12 91 LYS A O 1
ATOM 708 N N . GLU A 1 92 ? 6.350 -7.265 -4.562 1.00 79.56 92 GLU A N 1
ATOM 709 C CA . GLU A 1 92 ? 5.766 -5.930 -4.614 1.00 79.56 92 GLU A CA 1
ATOM 710 C C . GLU A 1 92 ? 6.189 -5.091 -3.400 1.00 79.56 92 GLU A C 1
ATOM 712 O O . GLU A 1 92 ? 6.111 -5.541 -2.256 1.00 79.56 92 GLU A O 1
ATOM 717 N N . GLU A 1 93 ? 6.638 -3.870 -3.669 1.00 81.44 93 GLU A N 1
ATOM 718 C CA . GLU A 1 93 ? 7.059 -2.878 -2.680 1.00 81.44 93 GLU A CA 1
ATOM 719 C C . GLU A 1 93 ? 5.960 -1.817 -2.496 1.00 81.44 93 GLU A C 1
ATOM 721 O O . GLU A 1 93 ? 4.980 -1.772 -3.246 1.00 81.44 93 GLU A O 1
ATOM 726 N N . ARG A 1 94 ? 6.105 -0.951 -1.488 1.00 75.38 94 ARG A N 1
ATOM 727 C CA . ARG A 1 94 ? 5.276 0.250 -1.330 1.00 75.38 94 ARG A CA 1
ATOM 728 C C . ARG A 1 94 ? 6.164 1.464 -1.076 1.00 75.38 94 ARG A C 1
ATOM 730 O O . ARG A 1 94 ? 7.076 1.368 -0.262 1.00 75.38 94 ARG A O 1
ATOM 737 N N . ASP A 1 95 ? 5.901 2.565 -1.772 1.00 69.00 95 ASP A N 1
ATOM 738 C CA . ASP A 1 95 ? 6.542 3.861 -1.543 1.00 69.00 95 ASP A CA 1
ATOM 739 C C . ASP A 1 95 ? 5.641 4.677 -0.604 1.00 69.00 95 ASP A C 1
ATOM 741 O O . ASP A 1 95 ? 4.481 4.948 -0.920 1.00 69.00 95 ASP A O 1
ATOM 745 N N . LEU A 1 96 ? 6.148 5.027 0.574 1.00 63.44 96 LEU A N 1
ATOM 746 C CA . LEU A 1 96 ? 5.463 5.934 1.495 1.00 63.44 96 LEU A CA 1
ATOM 747 C C . LEU A 1 96 ? 5.889 7.363 1.198 1.00 63.44 96 LEU A C 1
ATOM 749 O O . LEU A 1 96 ? 7.062 7.591 0.884 1.00 63.44 96 LEU A O 1
ATOM 753 N N . LEU A 1 97 ? 4.898 8.256 1.199 1.00 58.34 97 LEU A N 1
ATOM 754 C CA . LEU A 1 97 ? 5.075 9.684 0.950 1.00 58.34 97 LEU A CA 1
ATOM 755 C C . LEU A 1 97 ? 5.899 10.317 2.075 1.00 58.34 97 LEU A C 1
ATOM 757 O O . LEU A 1 97 ? 5.748 9.845 3.223 1.00 58.34 97 LEU A O 1
#

Foldseek 3Di:
DDWDWDKDKDWDDDVPAGDWFDKDWDWDPPPDPDPIDGQFIDTAHRRRMDITGGFAKADDDDDDPVQDDPDDDGPDDDDPDDDDPVDDDVPIDGTGD

Radius of gyration: 20.35 Å; chains: 1; bounding box: 40×34×59 Å